Protein AF-A0AAD5EAS2-F1 (afdb_monomer_lite)

pLDDT: mean 83.29, std 10.11, range [52.88, 94.0]

Organism: NCBI:txid1314678

Secondary structure (DSSP, 8-state):
--EEEEEEETTTEEEEEEE-TTT--HHHHHHHHHHHHT-TTEEEEEEE-TTS-EEEE-SHHHHHHHHHHHHTTT--EEEEEEETT---

Radius of gyration: 11.96 Å; chains: 1; bounding box: 27×26×33 Å

Foldseek 3Di:
DKAWAWEDEPDPDTDIDIDDLVPDFDVRVQVVVCVVVVHPQFQWKWWQFPVRDTDIGRGRVSVVVRVVRCVVPVDHTYIYTDGPPDDD

Structure (mmCIF, N/CA/C/O backbone):
data_AF-A0AAD5EAS2-F1
#
_entry.id   AF-A0AAD5EAS2-F1
#
loop_
_atom_site.group_PDB
_atom_site.id
_atom_site.type_symbol
_atom_site.label_atom_id
_atom_site.label_alt_id
_atom_site.label_comp_id
_atom_site.label_asym_id
_atom_site.label_entity_id
_atom_site.label_seq_id
_atom_site.pdbx_PDB_ins_code
_atom_site.Cartn_x
_atom_site.Cartn_y
_atom_site.Cartn_z
_atom_site.occupancy
_atom_site.B_iso_or_equiv
_atom_site.auth_seq_id
_atom_site.auth_comp_id
_atom_site.auth_asym_id
_atom_site.auth_atom_id
_atom_site.pdbx_PDB_model_num
ATOM 1 N N . MET A 1 1 ? 7.956 2.087 18.498 1.00 62.88 1 MET A N 1
ATOM 2 C CA . MET A 1 1 ? 6.738 1.265 18.314 1.00 62.88 1 MET A CA 1
ATOM 3 C C . MET A 1 1 ? 6.800 0.649 16.925 1.00 62.88 1 MET A C 1
ATOM 5 O O . MET A 1 1 ? 7.268 1.326 16.021 1.00 62.88 1 MET A O 1
ATOM 9 N N . LEU A 1 2 ? 6.430 -0.624 16.778 1.00 61.62 2 LEU A N 1
ATOM 10 C CA . LEU A 1 2 ? 6.514 -1.365 15.516 1.00 61.62 2 LEU A CA 1
ATOM 11 C C . LEU A 1 2 ? 5.108 -1.478 14.920 1.00 61.62 2 LEU A C 1
ATOM 13 O O . LEU A 1 2 ? 4.193 -1.886 15.631 1.00 61.62 2 LEU A O 1
ATOM 17 N N . THR A 1 3 ? 4.947 -1.102 13.653 1.00 67.12 3 THR A N 1
ATOM 18 C CA . THR A 1 3 ? 3.659 -1.124 12.951 1.00 67.12 3 THR A CA 1
ATOM 19 C C . THR A 1 3 ? 3.673 -2.252 11.922 1.00 67.12 3 THR A C 1
ATOM 21 O O . THR A 1 3 ? 4.613 -2.385 11.132 1.00 67.12 3 THR A O 1
ATOM 24 N N . THR A 1 4 ? 2.636 -3.086 11.951 1.00 72.62 4 THR A N 1
ATOM 25 C CA . THR A 1 4 ? 2.441 -4.183 10.999 1.00 72.62 4 THR A CA 1
ATOM 26 C C . THR A 1 4 ? 1.640 -3.686 9.798 1.00 72.62 4 THR A C 1
ATOM 28 O O . THR A 1 4 ? 0.575 -3.095 9.958 1.00 72.62 4 THR A O 1
ATOM 31 N N . TYR A 1 5 ? 2.153 -3.950 8.599 1.00 77.88 5 TYR A N 1
ATOM 32 C CA . TYR A 1 5 ? 1.541 -3.618 7.315 1.00 77.88 5 TYR A CA 1
ATOM 33 C C . TYR A 1 5 ? 1.164 -4.906 6.596 1.00 77.88 5 TYR A C 1
ATOM 35 O O . TYR A 1 5 ? 2.012 -5.778 6.393 1.00 77.88 5 TYR A O 1
ATOM 43 N N . LEU A 1 6 ? -0.079 -5.002 6.145 1.00 76.50 6 LEU A N 1
ATOM 44 C CA . LEU A 1 6 ? -0.517 -6.003 5.184 1.00 76.50 6 LEU A CA 1
ATOM 45 C C . LEU A 1 6 ? -0.600 -5.340 3.814 1.00 76.50 6 LEU A C 1
ATOM 47 O O . LEU A 1 6 ? -1.564 -4.645 3.515 1.00 76.50 6 LEU A O 1
ATOM 51 N N . ALA A 1 7 ? 0.409 -5.557 2.975 1.00 80.31 7 ALA A N 1
ATOM 52 C CA . ALA A 1 7 ? 0.393 -5.087 1.597 1.00 80.31 7 ALA A CA 1
ATOM 53 C C . ALA A 1 7 ? -0.192 -6.171 0.688 1.00 80.31 7 ALA A C 1
ATOM 55 O O . ALA A 1 7 ? 0.224 -7.330 0.741 1.00 80.31 7 ALA A O 1
ATOM 56 N N . LYS A 1 8 ? -1.145 -5.794 -0.157 1.00 84.44 8 LYS A N 1
ATOM 57 C CA . LYS A 1 8 ? -1.744 -6.652 -1.177 1.00 84.44 8 LYS A CA 1
ATOM 58 C C . LYS A 1 8 ? -1.253 -6.245 -2.557 1.00 84.44 8 LYS A C 1
ATOM 60 O O . LYS A 1 8 ? -1.369 -5.079 -2.920 1.00 84.44 8 LYS A O 1
ATOM 65 N N . ASN A 1 9 ? -0.773 -7.212 -3.327 1.00 81.00 9 ASN A N 1
ATOM 66 C CA . ASN A 1 9 ? -0.532 -7.077 -4.752 1.00 81.00 9 ASN A CA 1
ATOM 67 C C . ASN A 1 9 ? -1.605 -7.867 -5.522 1.00 81.00 9 ASN A C 1
ATOM 69 O O . ASN A 1 9 ? -1.595 -9.100 -5.583 1.00 81.00 9 ASN A O 1
ATOM 73 N N . GLY A 1 10 ? -2.587 -7.144 -6.063 1.00 78.00 10 GLY A N 1
ATOM 74 C CA . GLY A 1 10 ? -3.801 -7.752 -6.602 1.00 78.00 10 GLY A CA 1
ATOM 75 C C . GLY A 1 10 ? -4.637 -8.443 -5.513 1.00 78.00 10 GLY A C 1
ATOM 76 O O . GLY A 1 10 ? -4.568 -8.103 -4.332 1.00 78.00 10 GLY A O 1
ATOM 77 N N . SER A 1 11 ? -5.465 -9.414 -5.907 1.00 74.62 11 SER A N 1
ATOM 78 C CA . SER A 1 11 ? -6.418 -10.076 -4.999 1.00 74.62 11 SER A CA 1
ATOM 79 C C . SER A 1 11 ? -5.876 -11.317 -4.284 1.00 74.62 11 SER A C 1
ATOM 81 O O . SER A 1 11 ? -6.531 -11.809 -3.366 1.00 74.62 11 SER A O 1
ATOM 83 N N . LYS A 1 12 ? -4.710 -11.840 -4.692 1.00 77.81 12 LYS A N 1
ATOM 84 C CA . LYS A 1 12 ? -4.195 -13.144 -4.234 1.00 77.81 12 LYS A CA 1
ATOM 85 C C . LYS A 1 12 ? -2.810 -13.108 -3.578 1.00 77.81 12 LYS A C 1
ATOM 87 O O . LYS A 1 12 ? -2.512 -14.036 -2.835 1.00 77.81 12 LYS A O 1
ATOM 92 N N . ASP A 1 13 ? -1.982 -12.085 -3.813 1.00 85.12 13 ASP A N 1
ATOM 93 C CA . ASP A 1 13 ? -0.661 -11.966 -3.174 1.00 85.12 13 ASP A CA 1
ATOM 94 C C . ASP A 1 13 ? -0.744 -10.969 -2.010 1.00 85.12 13 ASP A C 1
ATOM 96 O O . ASP A 1 13 ? -0.934 -9.770 -2.212 1.00 85.12 13 ASP A O 1
ATOM 100 N N . VAL A 1 14 ? -0.653 -11.473 -0.778 1.00 85.50 14 VAL A N 1
ATOM 101 C CA . VAL A 1 14 ? -0.698 -10.669 0.449 1.00 85.50 14 VAL A CA 1
ATOM 102 C C . VAL A 1 14 ? 0.583 -10.903 1.228 1.00 85.50 14 VAL A C 1
ATOM 104 O O . VAL A 1 14 ? 0.941 -12.045 1.517 1.00 85.50 14 VAL A O 1
ATOM 107 N N . ARG A 1 15 ? 1.271 -9.824 1.601 1.00 86.50 15 ARG A N 1
ATOM 108 C CA . ARG A 1 15 ? 2.539 -9.897 2.327 1.00 86.50 15 ARG A CA 1
ATOM 109 C C . ARG A 1 15 ? 2.524 -9.006 3.546 1.00 86.50 15 ARG A C 1
ATOM 111 O O . ARG A 1 15 ? 2.161 -7.835 3.482 1.00 86.50 15 ARG A O 1
ATOM 118 N N . LEU A 1 16 ? 3.015 -9.571 4.641 1.00 82.00 16 LEU A N 1
ATOM 119 C CA . LEU A 1 16 ? 3.228 -8.848 5.878 1.00 82.00 16 LEU A CA 1
ATOM 120 C C . LEU A 1 16 ? 4.592 -8.143 5.848 1.00 82.00 16 LEU A C 1
ATOM 122 O O . LEU A 1 16 ? 5.630 -8.735 5.500 1.00 82.00 16 LEU A O 1
ATOM 126 N N . LEU A 1 17 ? 4.594 -6.863 6.201 1.00 82.00 17 LEU A N 1
ATOM 127 C CA . LEU A 1 17 ? 5.792 -6.074 6.433 1.00 82.00 17 LEU A CA 1
ATOM 128 C C . LEU A 1 17 ? 5.754 -5.492 7.836 1.00 82.00 17 LEU A C 1
ATOM 130 O O . LEU A 1 17 ? 4.739 -5.001 8.312 1.00 82.00 17 LEU A O 1
ATOM 134 N N . LEU A 1 18 ? 6.911 -5.539 8.476 1.00 78.25 18 LEU A N 1
ATOM 135 C CA . LEU A 1 18 ? 7.170 -4.809 9.697 1.00 78.25 18 LEU A CA 1
ATOM 136 C C . LEU A 1 18 ? 7.835 -3.489 9.321 1.00 78.25 18 LEU A C 1
ATOM 138 O O . LEU A 1 18 ? 8.813 -3.483 8.561 1.00 78.25 18 LEU A O 1
ATOM 142 N N . HIS A 1 19 ? 7.290 -2.399 9.841 1.00 78.75 19 HIS A N 1
ATOM 143 C CA . HIS A 1 19 ? 7.774 -1.046 9.626 1.00 78.75 19 HIS A CA 1
ATOM 144 C C . HIS A 1 19 ? 7.946 -0.357 10.977 1.00 78.75 19 HIS A C 1
ATOM 146 O O . HIS A 1 19 ? 7.132 -0.508 11.890 1.00 78.75 19 HIS A O 1
ATOM 152 N N . SER A 1 20 ? 9.037 0.388 11.106 1.00 78.50 20 SER A N 1
ATOM 153 C CA . SER A 1 20 ? 9.313 1.216 12.272 1.00 78.50 20 SER A CA 1
ATOM 154 C C . SER A 1 20 ? 9.324 2.667 11.802 1.00 78.50 20 SER A C 1
ATOM 156 O O . SER A 1 20 ? 10.320 3.075 11.204 1.00 78.50 20 SER A O 1
ATOM 158 N N . PRO A 1 21 ? 8.269 3.451 12.083 1.00 73.56 21 PRO A N 1
ATOM 159 C CA . PRO A 1 21 ? 8.135 4.827 11.591 1.00 73.56 21 PRO A CA 1
ATOM 160 C C . PRO A 1 21 ? 9.298 5.747 11.983 1.00 73.56 21 PRO A C 1
ATOM 162 O O . PRO A 1 21 ? 9.615 6.705 11.293 1.00 73.56 21 PRO A O 1
ATOM 165 N N . GLN A 1 22 ? 9.975 5.430 13.091 1.00 72.62 22 GLN A N 1
ATOM 166 C CA . GLN A 1 22 ? 11.130 6.180 13.594 1.00 72.62 22 GLN A CA 1
ATOM 167 C C . GLN A 1 22 ? 12.451 5.826 12.889 1.00 72.62 22 GLN A C 1
ATOM 169 O O . GLN A 1 22 ? 13.451 6.498 13.110 1.00 72.62 22 GLN A O 1
ATOM 174 N N . ALA A 1 23 ? 12.484 4.745 12.104 1.00 77.56 23 ALA A N 1
ATOM 175 C CA . ALA A 1 23 ? 13.709 4.197 11.517 1.00 77.56 23 ALA A CA 1
ATOM 176 C C . ALA A 1 23 ? 13.636 4.008 9.994 1.00 77.56 23 ALA A C 1
ATOM 178 O O . ALA A 1 23 ? 14.652 3.708 9.370 1.00 77.56 23 ALA A O 1
ATOM 179 N N . GLU A 1 24 ? 12.456 4.141 9.390 1.00 83.06 24 GLU A N 1
ATOM 180 C CA . GLU A 1 24 ? 12.248 3.905 7.968 1.00 83.06 24 GLU A CA 1
ATOM 181 C C . GLU A 1 24 ? 11.360 4.997 7.373 1.00 83.06 24 GLU A C 1
ATOM 183 O O . GLU A 1 24 ? 10.267 5.258 7.863 1.00 83.06 24 GLU A O 1
ATOM 188 N N . HIS A 1 25 ? 11.832 5.610 6.290 1.00 87.12 25 HIS A N 1
ATOM 189 C CA . HIS A 1 25 ? 11.067 6.568 5.495 1.00 87.12 25 HIS A CA 1
ATOM 190 C C . HIS A 1 25 ? 10.557 5.911 4.212 1.00 87.12 25 HIS A C 1
ATOM 192 O O . HIS A 1 25 ? 10.983 4.811 3.839 1.00 87.12 25 HIS A O 1
ATOM 198 N N . TRP A 1 26 ? 9.671 6.611 3.506 1.00 92.12 26 TRP A N 1
ATOM 199 C CA . TRP A 1 26 ? 8.959 6.067 2.356 1.00 92.12 26 TRP A CA 1
ATOM 200 C C . TRP A 1 26 ? 9.848 5.416 1.278 1.00 92.12 26 TRP A C 1
ATOM 202 O O . TRP A 1 26 ? 9.564 4.272 0.922 1.00 92.12 26 TRP A O 1
ATOM 212 N N . PRO A 1 27 ? 10.964 6.017 0.809 1.00 93.12 27 PRO A N 1
ATOM 213 C CA . PRO A 1 27 ? 11.779 5.396 -0.241 1.00 93.12 27 PRO A CA 1
ATOM 214 C C . PRO A 1 27 ? 12.334 4.014 0.138 1.00 93.12 27 PRO A C 1
ATOM 216 O O . PRO A 1 27 ? 12.420 3.114 -0.698 1.00 93.12 27 PRO A O 1
ATOM 219 N N . ALA A 1 28 ? 12.686 3.819 1.413 1.00 91.19 28 ALA A N 1
ATOM 220 C CA . ALA A 1 28 ? 13.191 2.542 1.909 1.00 91.19 28 ALA A CA 1
ATOM 221 C C . ALA A 1 28 ? 12.076 1.487 2.007 1.00 91.19 28 ALA A C 1
ATOM 223 O O . ALA A 1 28 ? 12.275 0.339 1.590 1.00 91.19 28 ALA A O 1
ATOM 224 N N . LEU A 1 29 ? 10.891 1.887 2.486 1.00 90.69 29 LEU A N 1
ATOM 225 C CA . LEU A 1 29 ? 9.704 1.031 2.522 1.00 90.69 29 LEU A CA 1
ATOM 226 C C . LEU A 1 29 ? 9.283 0.610 1.105 1.00 90.69 29 LEU A C 1
ATOM 228 O O . LEU A 1 29 ? 9.072 -0.580 0.858 1.00 90.69 29 LEU A O 1
ATOM 232 N N . LEU A 1 30 ? 9.240 1.556 0.164 1.00 92.12 30 LEU A N 1
ATOM 233 C CA . LEU A 1 30 ? 8.917 1.310 -1.241 1.00 92.12 30 LEU A CA 1
ATOM 234 C C . LEU A 1 30 ? 9.903 0.324 -1.879 1.00 92.12 30 LEU A C 1
ATOM 236 O O . LEU A 1 30 ? 9.491 -0.702 -2.418 1.00 92.12 30 LEU A O 1
ATOM 240 N N . GLY A 1 31 ? 11.211 0.547 -1.723 1.00 92.56 31 GLY A N 1
ATOM 241 C CA . GLY A 1 31 ? 12.227 -0.365 -2.257 1.00 92.56 31 GLY A CA 1
ATOM 242 C C . GLY A 1 31 ? 12.182 -1.769 -1.633 1.00 92.56 31 GLY A C 1
ATOM 243 O O . GLY A 1 31 ? 12.589 -2.757 -2.251 1.00 92.56 31 GLY A O 1
ATOM 244 N N . ARG A 1 32 ? 11.688 -1.915 -0.397 1.00 91.38 32 ARG A N 1
ATOM 245 C CA . ARG A 1 32 ? 11.411 -3.234 0.198 1.00 91.38 32 ARG A CA 1
ATOM 246 C C . ARG A 1 32 ? 10.154 -3.871 -0.375 1.00 91.38 32 ARG A C 1
ATOM 248 O O . ARG A 1 32 ? 10.170 -5.078 -0.604 1.00 91.38 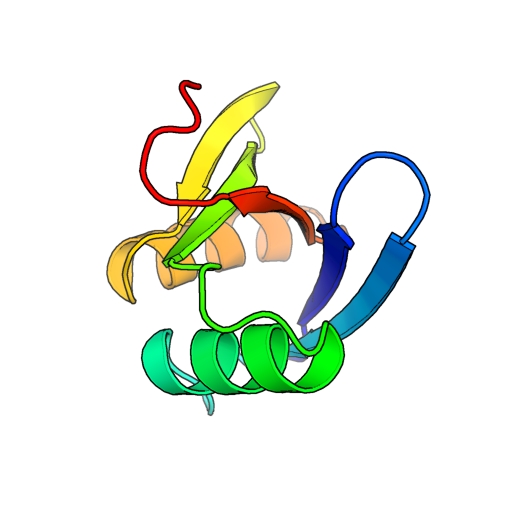32 ARG A O 1
ATOM 255 N N . LEU A 1 33 ? 9.090 -3.100 -0.586 1.00 91.56 33 LEU A N 1
ATOM 256 C CA . LEU A 1 33 ? 7.851 -3.571 -1.204 1.00 91.56 33 LEU A CA 1
ATOM 257 C C . LEU A 1 33 ? 8.115 -4.108 -2.607 1.00 91.56 33 LEU A C 1
ATOM 259 O O . LEU A 1 33 ? 7.798 -5.265 -2.873 1.00 91.56 33 LEU A O 1
ATOM 263 N N . GLN A 1 34 ? 8.789 -3.319 -3.443 1.00 92.75 34 GLN A N 1
ATOM 264 C CA . GLN A 1 34 ? 9.167 -3.702 -4.802 1.00 92.75 34 GLN A CA 1
ATOM 265 C C . GLN A 1 34 ? 9.988 -4.996 -4.815 1.00 92.75 34 GLN A C 1
ATOM 267 O O . GLN A 1 34 ? 9.655 -5.941 -5.523 1.00 92.75 34 GLN A O 1
ATOM 272 N N . ARG A 1 35 ? 11.010 -5.106 -3.950 1.00 92.94 35 ARG A N 1
ATOM 273 C CA . ARG A 1 35 ? 11.812 -6.337 -3.823 1.00 92.94 35 ARG A CA 1
ATOM 274 C C . ARG A 1 35 ? 11.017 -7.524 -3.300 1.00 92.94 35 ARG A C 1
ATOM 276 O O . ARG A 1 35 ? 11.234 -8.640 -3.757 1.00 92.94 35 ARG A O 1
ATOM 283 N N . LYS A 1 36 ? 10.116 -7.315 -2.334 1.00 91.12 36 LYS A N 1
ATOM 284 C CA . LYS A 1 36 ? 9.264 -8.394 -1.830 1.00 91.12 36 LYS A CA 1
ATOM 285 C C . LYS A 1 36 ? 8.385 -8.909 -2.960 1.00 91.12 36 LYS A C 1
ATOM 287 O O . LYS A 1 36 ? 8.428 -10.100 -3.235 1.00 91.12 36 LYS A O 1
ATOM 292 N N . PHE A 1 37 ? 7.629 -8.041 -3.618 1.00 90.25 37 PHE A N 1
ATOM 293 C CA . PHE A 1 37 ? 6.714 -8.438 -4.686 1.00 90.25 37 PHE A CA 1
ATOM 294 C C . PHE A 1 37 ? 7.400 -8.762 -6.018 1.00 90.25 37 PHE A C 1
ATOM 296 O O . PHE A 1 37 ? 6.737 -9.290 -6.902 1.00 90.25 37 PHE A O 1
ATOM 303 N N . ASN A 1 38 ? 8.711 -8.520 -6.133 1.00 92.44 38 ASN A N 1
ATOM 304 C CA . ASN A 1 38 ? 9.466 -8.608 -7.382 1.00 92.44 38 ASN A CA 1
ATOM 305 C C . ASN A 1 38 ? 8.798 -7.792 -8.505 1.00 92.44 38 ASN A C 1
ATOM 307 O O . ASN A 1 38 ? 8.583 -8.291 -9.607 1.00 92.44 38 ASN A O 1
ATOM 311 N N . ASP A 1 39 ? 8.417 -6.558 -8.172 1.00 90.94 39 ASP A N 1
ATOM 312 C CA . ASP A 1 39 ? 7.653 -5.651 -9.028 1.00 90.94 39 ASP A CA 1
ATOM 313 C C . ASP A 1 39 ? 8.138 -4.212 -8.798 1.00 90.94 39 ASP A C 1
ATOM 315 O O . ASP A 1 39 ? 7.853 -3.605 -7.766 1.00 90.94 39 ASP A O 1
ATOM 319 N N . ASP A 1 40 ? 8.916 -3.688 -9.742 1.00 92.94 40 ASP A N 1
ATOM 320 C CA . ASP A 1 40 ? 9.475 -2.333 -9.722 1.00 92.94 40 ASP A CA 1
ATOM 321 C C . ASP A 1 40 ? 8.476 -1.260 -10.183 1.00 92.94 40 ASP A C 1
ATOM 323 O O . ASP A 1 40 ? 8.722 -0.070 -9.991 1.00 92.94 40 ASP A O 1
ATOM 327 N N . SER A 1 41 ? 7.322 -1.666 -10.722 1.00 92.06 41 SER A N 1
ATOM 328 C CA . SER A 1 41 ? 6.265 -0.752 -11.166 1.00 92.06 41 SER A CA 1
ATOM 329 C C . SER A 1 41 ? 5.393 -0.222 -10.023 1.00 92.06 41 SER A C 1
ATOM 331 O O . SER A 1 41 ? 4.611 0.713 -10.224 1.00 92.06 41 SER A O 1
ATOM 333 N N . ILE A 1 42 ? 5.530 -0.789 -8.817 1.00 92.38 42 ILE A N 1
ATOM 334 C CA . ILE A 1 42 ? 4.879 -0.285 -7.604 1.00 92.38 42 ILE A CA 1
ATOM 335 C C . ILE A 1 42 ? 5.449 1.100 -7.289 1.00 92.38 42 ILE A C 1
ATOM 337 O O . ILE A 1 42 ? 6.655 1.227 -7.076 1.00 92.38 42 ILE A O 1
ATOM 341 N N . HIS A 1 43 ? 4.590 2.118 -7.206 1.00 94.00 43 HIS A N 1
ATOM 342 C CA . HIS A 1 43 ? 5.001 3.497 -6.886 1.00 94.00 43 HIS A CA 1
ATOM 343 C C . HIS A 1 43 ? 4.273 4.096 -5.686 1.00 94.00 43 HIS A C 1
ATOM 345 O O . HIS A 1 43 ? 4.803 5.014 -5.069 1.00 94.00 43 HIS A O 1
ATOM 351 N N . SER A 1 44 ? 3.102 3.569 -5.327 1.00 93.50 44 SER A N 1
ATOM 352 C CA . SER A 1 44 ? 2.329 4.040 -4.180 1.00 93.50 44 SER A CA 1
ATOM 353 C C . SER A 1 44 ? 1.535 2.912 -3.525 1.00 93.50 44 SER A C 1
ATOM 355 O O . SER A 1 44 ? 1.459 1.784 -4.032 1.00 93.50 44 SER A O 1
ATOM 357 N N . LEU A 1 45 ? 0.965 3.202 -2.358 1.00 92.31 45 LEU A N 1
ATOM 358 C CA . LEU A 1 45 ? 0.015 2.327 -1.681 1.00 92.31 45 LEU A CA 1
ATOM 359 C C . LEU A 1 45 ? -1.334 3.025 -1.556 1.00 92.31 45 LEU A C 1
ATOM 361 O O . LEU A 1 45 ? -1.392 4.174 -1.141 1.00 92.31 45 LEU A O 1
ATOM 365 N N . LYS A 1 46 ? -2.421 2.311 -1.830 1.00 92.06 46 LYS A N 1
ATOM 366 C CA . LYS A 1 46 ? -3.770 2.692 -1.402 1.00 92.06 46 LYS A CA 1
ATOM 367 C C . LYS A 1 46 ? -4.052 2.054 -0.047 1.00 92.06 46 LYS A C 1
ATOM 369 O O . LYS A 1 46 ? -3.722 0.886 0.134 1.00 92.06 46 LYS A O 1
ATOM 374 N N . TYR A 1 47 ? -4.670 2.763 0.885 1.00 89.38 47 TYR A N 1
ATOM 375 C CA . TYR A 1 47 ? -5.102 2.218 2.175 1.00 89.38 47 TYR A CA 1
ATOM 376 C C . TYR A 1 47 ? -6.483 2.758 2.551 1.00 89.38 47 TYR A C 1
ATOM 378 O O . TYR A 1 47 ? -6.981 3.683 1.911 1.00 89.38 47 TYR A O 1
ATOM 386 N N . LEU A 1 48 ? -7.116 2.135 3.544 1.00 86.94 48 LEU A N 1
ATOM 387 C CA . LEU A 1 48 ? -8.361 2.624 4.133 1.00 86.94 48 LEU A CA 1
ATOM 388 C C . LEU A 1 48 ? -8.017 3.380 5.418 1.00 86.94 48 LEU A C 1
ATOM 390 O O . LEU A 1 48 ? -7.419 2.785 6.319 1.00 86.94 48 LEU A O 1
ATOM 394 N N . ASP A 1 49 ? -8.345 4.665 5.487 1.00 85.31 49 ASP A N 1
ATOM 395 C CA . ASP A 1 49 ? -8.099 5.480 6.678 1.00 85.31 49 ASP A CA 1
ATOM 396 C C . ASP A 1 49 ? -9.149 5.249 7.781 1.00 85.31 49 ASP A C 1
ATOM 398 O O . ASP A 1 49 ? -10.082 4.452 7.641 1.00 85.31 49 ASP A O 1
ATOM 402 N N . ALA A 1 50 ? -8.964 5.925 8.919 1.00 80.81 50 ALA A N 1
ATOM 403 C CA . ALA A 1 50 ? -9.829 5.792 10.091 1.00 80.81 50 ALA A CA 1
ATOM 404 C C . ALA A 1 50 ? -11.279 6.249 9.840 1.00 80.81 50 ALA A C 1
ATOM 406 O O . ALA A 1 50 ? -12.185 5.790 10.536 1.00 80.81 50 ALA A O 1
ATOM 407 N N . ASP A 1 51 ? -11.496 7.099 8.835 1.00 83.88 51 ASP A N 1
ATOM 408 C CA . ASP A 1 51 ? -12.814 7.594 8.437 1.00 83.88 51 ASP A CA 1
ATOM 409 C C . ASP A 1 51 ? -13.485 6.678 7.397 1.00 83.88 51 ASP A C 1
ATOM 411 O O . ASP A 1 51 ? -14.625 6.914 6.990 1.00 83.88 51 ASP A O 1
ATOM 415 N N . GLY A 1 52 ? -12.804 5.605 6.979 1.00 83.19 52 GLY A N 1
ATOM 416 C CA . GLY A 1 52 ? -13.296 4.660 5.984 1.00 83.19 52 GLY A CA 1
ATOM 417 C C . GLY A 1 52 ? -13.133 5.144 4.544 1.00 83.19 52 GLY A C 1
ATOM 418 O O . GLY A 1 52 ? -13.775 4.588 3.650 1.00 83.19 52 GLY A O 1
ATOM 419 N N . ASN A 1 53 ? -12.289 6.148 4.297 1.00 88.06 53 ASN A N 1
ATOM 420 C CA . ASN A 1 53 ? -11.990 6.630 2.955 1.00 88.06 53 ASN A CA 1
ATOM 421 C C . ASN A 1 53 ? -10.738 5.957 2.390 1.00 88.06 53 ASN A C 1
ATOM 423 O O . ASN A 1 53 ? -9.837 5.524 3.112 1.00 88.06 53 ASN A O 1
ATOM 427 N N . TYR A 1 54 ? -10.691 5.855 1.061 1.00 88.75 54 TYR A N 1
ATOM 428 C CA . TYR A 1 54 ? -9.486 5.417 0.371 1.00 88.75 54 TYR A CA 1
ATOM 429 C C . TYR A 1 54 ? -8.504 6.577 0.247 1.00 88.75 54 TYR A C 1
ATOM 431 O O . TYR A 1 54 ? -8.798 7.575 -0.408 1.00 88.75 54 TYR A O 1
ATOM 439 N N . SER A 1 55 ? -7.319 6.379 0.813 1.00 91.19 55 SER A N 1
ATOM 440 C CA . SER A 1 55 ? -6.222 7.343 0.827 1.00 91.19 55 SER A CA 1
ATOM 441 C C . SER A 1 55 ? -4.962 6.732 0.201 1.00 91.19 55 SER A C 1
ATOM 443 O O . SER A 1 55 ? -4.852 5.508 0.062 1.00 91.19 55 SER A O 1
ATOM 445 N N . ILE A 1 56 ? -4.020 7.576 -0.232 1.00 92.19 56 ILE A N 1
ATOM 446 C CA . ILE A 1 56 ? -2.786 7.161 -0.920 1.00 92.19 56 ILE A CA 1
ATOM 447 C C . ILE A 1 56 ? -1.565 7.484 -0.058 1.00 92.19 56 ILE A C 1
ATOM 449 O O . ILE A 1 56 ? -1.538 8.498 0.624 1.00 92.19 56 ILE A O 1
ATOM 453 N N . ILE A 1 57 ? -0.563 6.608 -0.116 1.00 92.50 57 ILE A N 1
ATOM 454 C CA . ILE A 1 57 ? 0.797 6.843 0.365 1.00 92.50 57 ILE A CA 1
ATOM 455 C C . ILE A 1 57 ? 1.717 6.877 -0.850 1.00 92.50 57 ILE A C 1
ATOM 457 O O . ILE A 1 57 ? 1.983 5.826 -1.445 1.00 92.50 57 ILE A O 1
ATOM 461 N N . ALA A 1 58 ? 2.170 8.068 -1.231 1.00 93.44 58 ALA A N 1
ATOM 462 C CA . ALA A 1 58 ? 3.102 8.286 -2.336 1.00 93.44 58 ALA A CA 1
ATOM 463 C C . ALA A 1 58 ? 4.421 8.931 -1.885 1.00 93.44 58 ALA A C 1
ATOM 465 O O . ALA A 1 58 ? 5.406 8.887 -2.630 1.00 93.44 58 ALA A O 1
ATOM 466 N N . ASP A 1 59 ? 4.470 9.475 -0.668 1.00 94.00 59 ASP A N 1
ATOM 467 C CA . ASP A 1 59 ? 5.673 10.052 -0.080 1.00 94.00 59 ASP A CA 1
ATOM 468 C C . ASP A 1 59 ? 5.803 9.803 1.440 1.00 94.00 59 ASP A C 1
ATOM 470 O O . 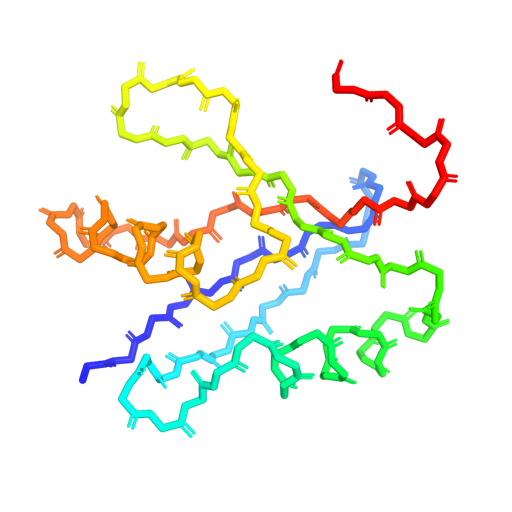ASP A 1 59 ? 5.122 8.963 2.034 1.00 94.00 59 ASP A O 1
ATOM 474 N N . SER A 1 60 ? 6.780 10.471 2.067 1.00 91.62 60 SER A N 1
ATOM 475 C CA . SER A 1 60 ? 7.059 10.305 3.501 1.00 91.62 60 SER A CA 1
ATOM 476 C C . SER A 1 60 ? 6.067 11.042 4.400 1.00 91.62 60 SER A C 1
ATOM 478 O O . SER A 1 60 ? 5.897 10.622 5.543 1.00 91.62 60 SER A O 1
ATOM 480 N N . GLU A 1 61 ? 5.443 12.115 3.913 1.00 91.50 61 GLU A N 1
ATOM 481 C CA . GLU A 1 61 ? 4.428 12.858 4.659 1.00 91.50 61 GLU A CA 1
ATOM 482 C C . GLU A 1 61 ? 3.141 12.034 4.718 1.00 91.50 61 GLU A C 1
ATOM 484 O O . GLU A 1 61 ? 2.638 11.770 5.812 1.00 91.50 61 GLU A O 1
ATOM 489 N N . ASP A 1 62 ? 2.706 11.488 3.580 1.00 92.06 62 ASP A N 1
ATOM 490 C CA . ASP A 1 62 ? 1.563 10.575 3.529 1.00 92.06 62 ASP A CA 1
ATOM 491 C C . ASP A 1 62 ? 1.769 9.356 4.439 1.00 92.06 62 ASP A C 1
ATOM 493 O O . ASP A 1 62 ? 0.858 8.919 5.145 1.00 92.06 62 ASP A O 1
ATOM 497 N N . LEU A 1 63 ? 2.983 8.788 4.432 1.00 89.75 63 LEU A N 1
ATOM 498 C CA . LEU A 1 63 ? 3.317 7.632 5.261 1.00 89.75 63 LEU A CA 1
ATOM 499 C C . LEU A 1 63 ? 3.203 7.968 6.750 1.00 89.75 63 LEU A C 1
ATOM 501 O O . LEU A 1 63 ? 2.705 7.146 7.519 1.00 89.75 63 LEU A O 1
ATOM 505 N N . MET A 1 64 ? 3.656 9.155 7.155 1.00 88.38 64 MET A N 1
ATOM 506 C CA . MET A 1 64 ? 3.558 9.622 8.535 1.00 88.38 64 MET A CA 1
ATOM 507 C C . MET A 1 64 ? 2.092 9.754 8.960 1.00 88.38 64 MET A C 1
ATOM 509 O O . MET A 1 64 ? 1.709 9.183 9.980 1.00 88.38 64 MET A O 1
ATOM 513 N N . VAL A 1 65 ? 1.261 10.404 8.141 1.00 87.88 65 VAL A N 1
ATOM 514 C CA . VAL A 1 65 ? -0.182 10.550 8.396 1.00 87.88 65 VAL A CA 1
ATOM 515 C C . VAL A 1 65 ? -0.866 9.184 8.489 1.00 87.88 65 VAL A C 1
ATOM 517 O O . VAL A 1 65 ? -1.617 8.916 9.432 1.00 87.88 65 VAL A O 1
ATOM 520 N N . ALA A 1 66 ? -0.559 8.278 7.556 1.00 87.31 66 ALA A N 1
ATOM 521 C CA . ALA A 1 66 ? -1.104 6.928 7.561 1.00 87.31 66 ALA A CA 1
ATOM 522 C C . ALA A 1 66 ? -0.731 6.188 8.853 1.00 87.31 66 ALA A C 1
ATOM 524 O O . ALA A 1 66 ? -1.612 5.642 9.512 1.00 87.31 66 ALA A O 1
ATOM 525 N N . VAL A 1 67 ? 0.544 6.219 9.262 1.00 84.25 67 VAL A N 1
ATOM 526 C CA . VAL A 1 67 ? 1.018 5.627 10.525 1.00 84.25 67 VAL A CA 1
ATOM 527 C C . VAL A 1 67 ? 0.257 6.180 11.726 1.00 84.25 67 VAL A C 1
ATOM 529 O O . VAL A 1 67 ? -0.214 5.397 12.556 1.00 84.25 67 VAL A O 1
ATOM 532 N N . GLU A 1 68 ? 0.142 7.506 11.819 1.00 83.75 68 GLU A N 1
ATOM 533 C CA . GLU A 1 68 ? -0.496 8.194 12.944 1.00 83.75 68 GLU A CA 1
ATOM 534 C C . GLU A 1 68 ? -1.969 7.791 13.100 1.00 83.75 68 GLU A C 1
ATOM 536 O O . GLU A 1 68 ? -2.437 7.525 14.219 1.00 83.75 68 GLU A O 1
ATOM 541 N N . SER A 1 69 ? -2.673 7.635 11.973 1.00 78.56 69 SER A N 1
ATOM 542 C CA . SER A 1 69 ? -4.077 7.204 11.946 1.00 78.56 69 SER A CA 1
ATOM 543 C C . SER A 1 69 ? -4.295 5.816 12.575 1.00 78.56 69 SER A C 1
ATOM 545 O O . SER A 1 69 ? -5.338 5.552 13.177 1.00 78.56 69 SER A O 1
ATOM 547 N N . ILE A 1 70 ? -3.286 4.940 12.527 1.00 74.06 70 ILE A N 1
ATOM 548 C CA . ILE A 1 70 ? -3.383 3.547 12.988 1.00 74.06 70 ILE A CA 1
ATOM 549 C C . ILE A 1 70 ? -2.825 3.364 14.399 1.00 74.06 70 ILE A C 1
ATOM 551 O O . ILE A 1 70 ? -3.320 2.544 15.176 1.00 74.06 70 ILE A O 1
ATOM 555 N N . THR A 1 71 ? -1.794 4.131 14.773 1.00 67.31 71 THR A N 1
ATOM 556 C CA . THR A 1 71 ? -1.248 4.120 16.143 1.00 67.31 71 THR A CA 1
ATOM 557 C C . THR A 1 71 ? -2.325 4.392 17.192 1.00 67.31 71 THR A C 1
ATOM 559 O O . THR A 1 71 ? -2.267 3.840 18.291 1.00 67.31 71 THR A O 1
ATOM 562 N N . SER A 1 72 ? -3.349 5.160 16.819 1.00 61.22 72 SER A N 1
ATOM 563 C CA . SER A 1 72 ? -4.508 5.478 17.652 1.00 61.22 72 SER A CA 1
ATOM 564 C C . SER A 1 72 ? -5.499 4.311 17.809 1.00 61.22 72 SER A C 1
ATOM 566 O O . SER A 1 72 ? -6.249 4.277 18.782 1.00 61.22 72 SER A O 1
ATOM 568 N N . SER A 1 73 ? -5.491 3.325 16.902 1.00 59.12 73 SER A N 1
ATOM 569 C CA . SER A 1 73 ? -6.485 2.240 16.823 1.00 59.12 73 SER A CA 1
ATOM 570 C C . SER A 1 73 ? -5.933 0.830 17.100 1.00 59.12 73 SER A C 1
ATOM 572 O O . SER A 1 73 ? -6.705 -0.128 17.116 1.00 59.12 73 SER A O 1
ATOM 574 N N . ARG A 1 74 ? -4.620 0.675 17.362 1.00 56.53 74 ARG A N 1
ATOM 575 C CA . ARG A 1 74 ? -3.916 -0.627 17.526 1.00 56.53 74 ARG A CA 1
ATOM 576 C C . ARG A 1 74 ? -4.091 -1.595 16.341 1.00 56.53 74 ARG A C 1
ATOM 578 O O . ARG A 1 74 ? -3.857 -2.794 16.498 1.00 56.53 74 ARG A O 1
ATOM 585 N N . ALA A 1 75 ? -4.503 -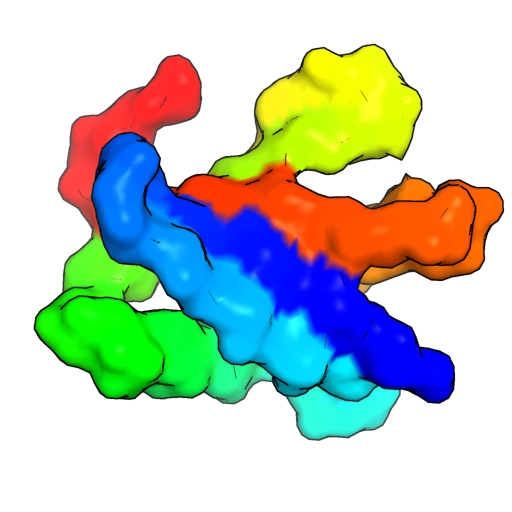1.096 15.181 1.00 61.41 75 ALA A N 1
ATOM 586 C CA . ALA A 1 75 ? -4.799 -1.923 14.022 1.00 61.41 75 ALA A CA 1
ATOM 587 C C . ALA A 1 75 ? -3.555 -2.162 13.151 1.00 61.41 75 ALA A C 1
ATOM 589 O O . ALA A 1 75 ? -2.512 -1.530 13.301 1.00 61.41 75 ALA A O 1
ATOM 590 N N . GLU A 1 76 ? -3.650 -3.131 12.252 1.00 76.12 76 GLU A N 1
ATOM 591 C CA . GLU A 1 76 ? -2.690 -3.325 11.168 1.00 76.12 76 GLU A CA 1
ATOM 592 C C . GLU A 1 76 ? -3.054 -2.370 10.025 1.00 76.12 76 GLU A C 1
ATOM 594 O O . GLU A 1 76 ? -4.241 -2.164 9.761 1.00 76.12 76 GLU A O 1
ATOM 599 N N . LEU A 1 77 ? -2.068 -1.810 9.314 1.00 81.12 77 LEU A N 1
ATOM 600 C CA . LEU A 1 77 ? -2.380 -1.056 8.097 1.00 81.12 77 LEU A CA 1
ATOM 601 C C . LEU A 1 77 ? -2.625 -2.021 6.946 1.00 81.12 77 LEU A C 1
ATOM 603 O O . LEU A 1 77 ? -1.701 -2.711 6.506 1.00 81.12 77 LEU A O 1
ATOM 607 N N . LEU A 1 78 ? -3.850 -2.045 6.431 1.00 85.19 78 LEU A N 1
ATOM 608 C CA . LEU A 1 78 ? -4.158 -2.761 5.202 1.00 85.19 78 LEU A CA 1
ATOM 609 C C . LEU A 1 78 ? -3.932 -1.846 3.997 1.00 85.19 78 LEU A C 1
ATOM 611 O O . LEU A 1 78 ? -4.636 -0.853 3.823 1.00 85.19 78 LEU A O 1
ATOM 615 N N . CYS A 1 79 ? -2.990 -2.235 3.143 1.00 90.00 79 CYS A N 1
ATOM 616 C CA . CYS A 1 79 ? -2.635 -1.510 1.933 1.00 90.00 79 CYS A CA 1
ATOM 617 C C . CYS A 1 79 ? -2.791 -2.368 0.677 1.00 90.00 79 CYS A C 1
ATO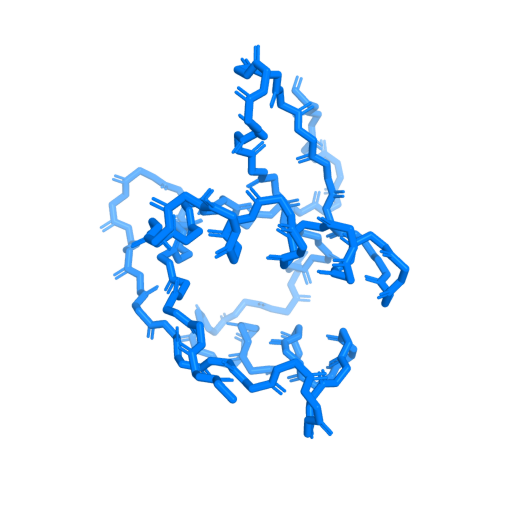M 619 O O . CYS A 1 79 ? -2.619 -3.588 0.699 1.00 90.00 79 CYS A O 1
ATOM 621 N N . TRP A 1 80 ? -2.984 -1.703 -0.454 1.00 92.06 80 TRP A N 1
ATOM 622 C CA . TRP A 1 80 ? -2.901 -2.258 -1.798 1.00 92.06 80 TRP A CA 1
ATOM 623 C C . TRP A 1 80 ? -1.803 -1.539 -2.575 1.00 92.06 80 TRP A C 1
ATOM 625 O O . TRP A 1 80 ? -1.749 -0.314 -2.574 1.00 92.06 80 TRP A O 1
ATOM 635 N N . THR A 1 81 ? -0.918 -2.289 -3.226 1.00 92.44 81 THR A N 1
ATOM 636 C CA . THR A 1 81 ? 0.123 -1.726 -4.093 1.00 92.44 81 THR A CA 1
ATOM 637 C C . THR A 1 81 ? -0.494 -1.160 -5.361 1.00 92.44 81 THR A C 1
ATOM 639 O O . THR A 1 81 ? -1.313 -1.840 -5.980 1.00 92.44 81 THR A O 1
ATOM 642 N N . MET A 1 82 ? -0.051 0.024 -5.765 1.00 92.31 82 MET A N 1
ATOM 643 C CA . MET A 1 82 ? -0.533 0.727 -6.952 1.00 92.31 82 MET A CA 1
ATOM 644 C C . MET A 1 82 ? 0.595 0.923 -7.973 1.00 92.31 82 MET A C 1
ATOM 646 O O . ME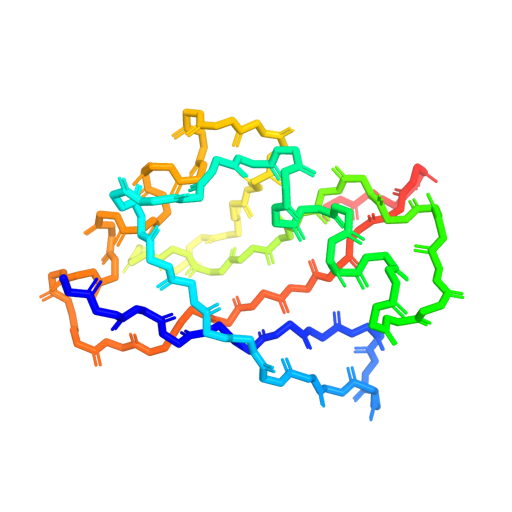T A 1 82 ? 1.753 1.148 -7.600 1.00 92.31 82 MET A O 1
ATOM 650 N N . ARG A 1 83 ? 0.240 0.870 -9.261 1.00 90.31 83 ARG A N 1
ATOM 651 C CA . ARG A 1 83 ? 1.131 1.032 -10.426 1.00 90.31 83 ARG A CA 1
ATOM 652 C C . ARG A 1 83 ? 0.833 2.304 -11.203 1.00 90.31 83 ARG A C 1
ATOM 654 O O . ARG A 1 83 ? -0.235 2.903 -11.057 1.00 90.31 83 ARG A O 1
ATOM 661 N N . 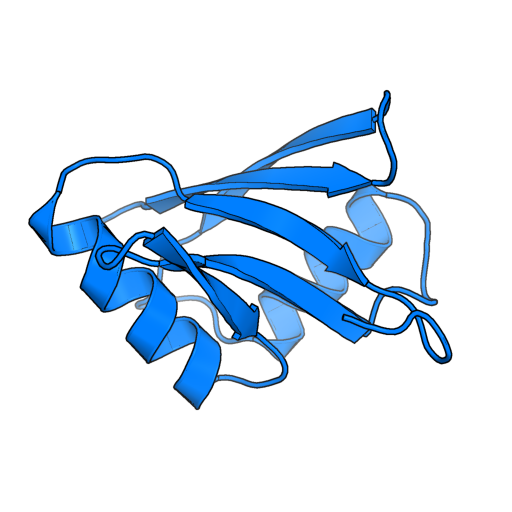TYR A 1 84 ? 1.775 2.743 -12.035 1.00 80.25 84 TYR A N 1
ATOM 662 C CA . TYR A 1 84 ? 1.539 3.880 -12.922 1.00 80.25 84 TYR A CA 1
ATOM 663 C C . TYR A 1 84 ? 0.381 3.565 -13.878 1.00 80.25 84 TYR A C 1
ATOM 665 O O . TYR A 1 84 ? 0.395 2.546 -14.564 1.00 80.25 84 TYR A O 1
ATOM 673 N N . GLY A 1 85 ? -0.625 4.440 -13.914 1.00 76.12 85 GLY A N 1
ATOM 674 C CA . GLY A 1 85 ? -1.818 4.275 -14.751 1.00 76.12 85 GLY A CA 1
ATOM 675 C C . GLY A 1 85 ? -2.983 3.520 -14.097 1.00 76.12 85 GLY A C 1
ATOM 676 O O . GLY A 1 85 ? -4.075 3.526 -14.661 1.00 76.12 85 GLY A O 1
ATOM 677 N N . GLU A 1 86 ? -2.810 2.931 -12.907 1.00 77.00 86 GLU A N 1
ATOM 678 C CA . GLU A 1 86 ? -3.940 2.419 -12.119 1.00 77.00 86 GLU A CA 1
ATOM 679 C C . GLU A 1 86 ? -4.679 3.602 -11.464 1.00 77.00 86 GLU A C 1
ATOM 681 O O . GLU A 1 86 ? -4.084 4.400 -10.738 1.00 77.00 86 GLU A O 1
ATOM 686 N N . SER A 1 87 ? -5.973 3.753 -11.767 1.00 59.34 87 SER A N 1
ATOM 687 C CA . SER A 1 87 ? -6.836 4.788 -11.175 1.00 59.34 87 SER A CA 1
ATOM 688 C C . SER A 1 87 ? -7.361 4.356 -9.800 1.00 59.34 87 SER A C 1
ATOM 690 O O . SER A 1 87 ? -7.404 3.161 -9.500 1.00 59.34 87 SER A O 1
ATOM 692 N N . ILE A 1 88 ? -7.751 5.338 -8.979 1.00 52.88 88 ILE A N 1
ATOM 693 C CA . ILE A 1 88 ? -8.268 5.153 -7.609 1.00 52.88 88 ILE A CA 1
ATOM 694 C C . ILE A 1 88 ? -9.600 4.408 -7.609 1.00 52.88 88 ILE A C 1
ATOM 696 O O . ILE A 1 88 ? -10.492 4.821 -8.383 1.00 52.88 88 ILE A O 1
#

Sequence (88 aa):
MLTTYLAKNGSKDVRLLLHSPQAEHWPALLGRLQRKFNDDSIHSLKYLDADGNYSIIADSEDLMVAVESITSSRAELLCWTMRYGESI